Protein AF-A0A972GKA2-F1 (afdb_monomer)

Secondary structure (DSSP, 8-state):
-EESTTTHHHHHHHHHHHHHHHHHHHHHTSS-SS-------S--GGGTTT-EE-TTS-----HHHHHHHHHHHHHHHHHHHHHHHGGGGGGSHHHHHHHHHHHTTTTTT-HHHHHHHHHHHT-TT--HHHHHHHHHHHIIIIIIHHHHHHHH--

Mean predicted aligned error: 4.51 Å

Sequence (154 aa):
MIIGEKNYFLGNLAMASILLLYYHIIRGGGISNNETVYIDTQFNPYDFLGVFVDETYQTDIDQQLIREEAIICLVCDLNDMISEYEDAYLEQLTAQRVFSAYTNGLLSALPEANELIELVSRGPSFDNGEYNSILGIIYSKYVVATFHKLASDT

Foldseek 3Di:
DEDADVHVVLLVLLVVLLLVVLVVCVVCVFLQNPDLPPSPGPDQLVVLLPYHYDPVHDDPRDSLLSNLSSLVVLVSQLSCLCVVVQQCSCVDPSLVVNVVCLVVVSNVSPVLSNVLNVQPVVGSPGDPVVNVVSRVVSSVPNRVVVVVVVVVVD

Structure (mmCIF, N/CA/C/O backbone):
data_AF-A0A972GKA2-F1
#
_entry.id   AF-A0A972GKA2-F1
#
loop_
_atom_site.group_PDB
_atom_site.id
_atom_site.type_symbol
_atom_site.label_atom_id
_atom_site.label_alt_id
_atom_site.label_comp_id
_atom_site.label_asym_id
_atom_site.label_entity_id
_atom_site.label_seq_id
_atom_site.pdbx_PDB_ins_code
_atom_site.Cartn_x
_atom_site.Cartn_y
_atom_site.Cartn_z
_atom_site.occupancy
_atom_site.B_iso_or_equiv
_atom_site.auth_seq_id
_atom_site.auth_comp_id
_atom_site.auth_asym_id
_atom_site.auth_atom_id
_atom_site.pdbx_PDB_model_num
ATOM 1 N N . MET A 1 1 ? -1.972 10.449 12.304 1.00 90.38 1 MET A N 1
ATOM 2 C CA . MET A 1 1 ? -3.328 10.774 12.817 1.00 90.38 1 MET A CA 1
ATOM 3 C C . MET A 1 1 ? -3.596 9.961 14.080 1.00 90.38 1 MET A C 1
ATOM 5 O O . MET A 1 1 ? -3.047 8.874 14.167 1.00 90.38 1 MET A O 1
ATOM 9 N N . ILE A 1 2 ? -4.406 10.449 15.029 1.00 94.12 2 ILE A N 1
ATOM 10 C CA . ILE A 1 2 ? -4.913 9.639 16.157 1.00 94.12 2 ILE A CA 1
ATOM 11 C C . ILE A 1 2 ? -6.431 9.479 15.987 1.00 94.12 2 ILE A C 1
ATOM 13 O O . ILE A 1 2 ? -7.127 10.482 15.821 1.00 94.12 2 ILE A O 1
ATOM 17 N N . ILE A 1 3 ? -6.923 8.243 15.979 1.00 92.75 3 ILE A N 1
ATOM 18 C CA . ILE A 1 3 ? -8.338 7.872 15.902 1.00 92.75 3 ILE A CA 1
ATOM 19 C C . ILE A 1 3 ? -8.852 7.601 17.317 1.00 92.75 3 ILE A C 1
ATOM 21 O O . ILE A 1 3 ? -8.284 6.785 18.032 1.00 92.75 3 ILE A O 1
ATOM 25 N N . GLY A 1 4 ? -9.946 8.251 17.700 1.00 92.62 4 GLY A N 1
ATOM 26 C CA . GLY A 1 4 ? -10.650 8.042 18.965 1.00 92.62 4 GLY A CA 1
ATOM 27 C C . GLY A 1 4 ? -12.124 8.436 18.851 1.00 92.62 4 GLY A C 1
ATOM 28 O O . GLY A 1 4 ? -12.665 8.555 17.751 1.00 92.62 4 GLY A O 1
ATOM 29 N N . GLU A 1 5 ? -12.778 8.701 19.982 1.00 92.56 5 GLU A N 1
ATOM 30 C CA . GLU A 1 5 ? -14.234 8.929 20.072 1.00 92.56 5 GLU A CA 1
ATOM 31 C C . GLU A 1 5 ? -14.781 9.971 19.076 1.00 92.56 5 GLU A C 1
ATOM 33 O O . GLU A 1 5 ? -15.890 9.843 18.564 1.00 92.56 5 GLU A O 1
ATOM 38 N N . LYS A 1 6 ? -14.006 11.013 18.763 1.00 93.44 6 LYS A N 1
ATOM 39 C CA . LYS A 1 6 ? -14.463 12.118 17.904 1.00 93.44 6 LYS A CA 1
ATOM 40 C C . LYS A 1 6 ? -14.335 11.838 16.407 1.00 93.44 6 LYS A C 1
ATOM 42 O O . LYS A 1 6 ? -14.934 12.557 15.611 1.00 93.44 6 LYS A O 1
ATOM 47 N N . ASN A 1 7 ? -13.534 10.849 16.015 1.00 92.12 7 ASN A N 1
ATOM 48 C CA . ASN A 1 7 ? -13.177 10.592 14.618 1.00 92.12 7 ASN A CA 1
ATOM 49 C C . ASN A 1 7 ? -13.066 9.099 14.260 1.00 92.12 7 ASN A C 1
ATOM 51 O O . ASN A 1 7 ? -12.516 8.768 13.213 1.00 92.12 7 ASN A O 1
ATOM 55 N N . TYR A 1 8 ? -13.632 8.201 15.073 1.00 92.12 8 TYR A N 1
ATOM 56 C CA . TYR A 1 8 ? -13.694 6.754 14.810 1.00 92.12 8 TYR A CA 1
ATOM 57 C C . TYR A 1 8 ? -14.321 6.410 13.450 1.00 92.12 8 TYR A C 1
ATOM 59 O O . TYR A 1 8 ? -13.947 5.423 12.820 1.00 92.12 8 TYR A O 1
ATOM 67 N N . PHE A 1 9 ? -15.225 7.260 12.949 1.00 91.56 9 PHE A N 1
ATOM 68 C CA . PHE A 1 9 ? -15.820 7.107 11.622 1.00 91.56 9 PHE A CA 1
ATOM 69 C C . PHE A 1 9 ? -14.770 7.083 10.497 1.00 91.56 9 PHE A C 1
ATOM 71 O O . PHE A 1 9 ? -14.996 6.417 9.492 1.00 91.56 9 PHE A O 1
ATOM 78 N N . LEU A 1 10 ? -13.618 7.748 10.670 1.00 91.69 10 LEU A N 1
ATOM 79 C CA . LEU A 1 10 ? -12.508 7.696 9.712 1.00 91.69 10 LEU A CA 1
ATOM 80 C C . LEU A 1 10 ? -11.850 6.313 9.682 1.00 91.69 10 LEU A C 1
ATOM 82 O O . LEU A 1 10 ? -11.501 5.837 8.609 1.00 91.69 10 LEU A O 1
ATOM 86 N N . GLY A 1 11 ? -11.710 5.657 10.838 1.00 91.88 11 GLY A N 1
ATOM 87 C CA . GLY A 1 11 ? -11.181 4.291 10.911 1.00 91.88 11 GLY A CA 1
ATOM 88 C C . GLY A 1 11 ? -12.136 3.274 10.297 1.00 91.88 11 GLY A C 1
ATOM 89 O O . GLY A 1 11 ? -11.712 2.433 9.515 1.00 91.88 11 GLY A O 1
ATOM 90 N N . ASN A 1 12 ? -13.439 3.413 10.556 1.00 91.88 12 ASN A N 1
ATOM 91 C CA . ASN A 1 12 ? -14.454 2.583 9.901 1.00 91.88 12 ASN A CA 1
ATOM 92 C C . ASN A 1 12 ? -14.459 2.776 8.381 1.00 91.88 12 ASN A C 1
ATOM 94 O O . ASN A 1 12 ? -14.545 1.801 7.639 1.00 91.88 12 ASN A O 1
ATOM 98 N N . LEU A 1 13 ? -14.355 4.024 7.913 1.00 90.56 13 LEU A N 1
ATOM 99 C CA . LEU A 1 13 ? -14.280 4.326 6.486 1.00 90.56 13 LEU A CA 1
ATOM 100 C C . LEU A 1 13 ? -13.019 3.733 5.850 1.00 90.56 13 LEU A C 1
ATOM 102 O O . LEU A 1 13 ? -13.109 3.193 4.749 1.00 90.56 13 LEU A O 1
ATO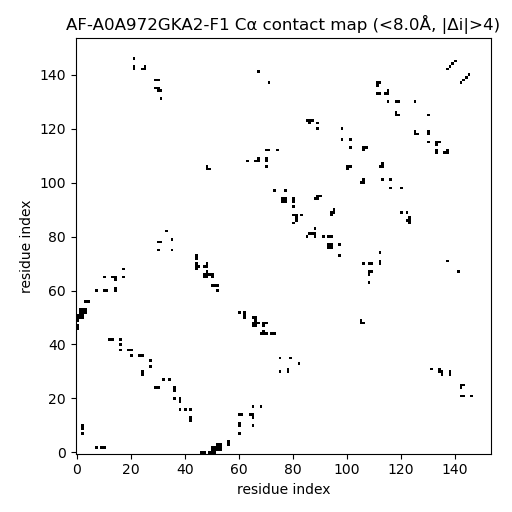M 106 N N . ALA A 1 14 ? -11.876 3.810 6.539 1.00 90.69 14 ALA A N 1
ATOM 107 C CA . ALA A 1 14 ? -10.635 3.185 6.100 1.00 90.69 14 ALA A CA 1
ATOM 108 C C . ALA A 1 14 ? -10.823 1.674 5.939 1.00 90.69 14 ALA A C 1
ATOM 110 O O . ALA A 1 14 ? -10.752 1.183 4.817 1.00 90.69 14 ALA A O 1
ATOM 111 N N . MET A 1 15 ? -11.190 0.964 7.012 1.00 91.56 15 MET A N 1
ATOM 112 C CA . MET A 1 15 ? -11.396 -0.490 6.965 1.00 91.56 15 MET A CA 1
ATOM 113 C C . MET A 1 15 ? -12.410 -0.896 5.885 1.00 91.56 15 MET A C 1
ATOM 115 O O . MET A 1 15 ? -12.178 -1.841 5.141 1.00 91.56 15 MET A O 1
ATOM 119 N N . ALA A 1 16 ? -13.519 -0.164 5.733 1.00 90.25 16 ALA A N 1
ATOM 120 C CA . ALA A 1 16 ? -14.505 -0.447 4.688 1.00 90.25 16 ALA A CA 1
ATOM 121 C C . ALA A 1 16 ? -13.938 -0.262 3.269 1.00 90.25 16 ALA A C 1
ATOM 123 O O . ALA A 1 16 ? -14.177 -1.097 2.395 1.00 90.25 16 ALA A O 1
ATOM 124 N N . SER A 1 17 ? -13.181 0.817 3.048 1.00 87.38 17 SER A N 1
ATOM 125 C CA . SER A 1 17 ? -12.518 1.093 1.768 1.00 87.38 17 SER A CA 1
ATOM 126 C C . SER A 1 17 ? -11.542 -0.019 1.416 1.00 87.38 17 SER A C 1
ATOM 128 O O . SER A 1 17 ? -11.464 -0.429 0.257 1.00 87.38 17 SER A O 1
ATOM 130 N N . ILE A 1 18 ? -10.840 -0.556 2.414 1.00 85.44 18 ILE A N 1
ATOM 131 C CA . ILE A 1 18 ? -9.804 -1.533 2.127 1.00 85.44 18 ILE A CA 1
ATOM 132 C C . ILE A 1 18 ? -10.358 -2.951 1.987 1.00 85.44 18 ILE A C 1
ATOM 134 O O . ILE A 1 18 ? -9.933 -3.682 1.096 1.00 85.44 18 ILE A O 1
ATOM 138 N N . LEU A 1 19 ? -11.397 -3.325 2.732 1.00 87.88 19 LEU A N 1
ATOM 139 C CA . LEU A 1 19 ? -12.108 -4.577 2.459 1.00 87.88 19 LEU A CA 1
ATOM 140 C C . LEU A 1 19 ? -12.652 -4.620 1.023 1.00 87.88 19 LEU A C 1
ATOM 142 O O . LEU A 1 19 ? -12.630 -5.676 0.384 1.00 87.88 19 LEU A O 1
ATOM 146 N N . LEU A 1 20 ? -13.088 -3.471 0.492 1.00 87.69 20 LEU A N 1
ATOM 147 C CA . LEU A 1 20 ? -13.471 -3.347 -0.912 1.00 87.69 20 LEU A CA 1
ATOM 148 C C . LEU A 1 20 ? -12.261 -3.531 -1.847 1.00 87.69 20 LEU A C 1
ATOM 150 O O . LEU A 1 20 ? -12.360 -4.288 -2.813 1.00 87.69 20 LEU A O 1
ATOM 154 N N . LEU A 1 21 ? -11.106 -2.931 -1.535 1.00 86.25 21 LEU A N 1
ATOM 155 C CA . LEU A 1 21 ? -9.851 -3.162 -2.267 1.00 86.25 21 LEU A CA 1
ATOM 156 C C . LEU A 1 21 ? -9.443 -4.630 -2.280 1.00 86.25 21 LEU A C 1
ATOM 158 O O . LEU A 1 21 ? -9.185 -5.189 -3.344 1.00 86.25 21 LEU A O 1
ATOM 162 N N . TYR A 1 22 ? -9.443 -5.287 -1.129 1.00 88.44 22 TYR A N 1
ATOM 163 C CA . TYR A 1 22 ? -9.064 -6.690 -1.015 1.00 88.44 22 TYR A CA 1
ATOM 164 C C . TYR A 1 22 ? -10.005 -7.597 -1.790 1.00 88.44 22 TYR A C 1
ATOM 166 O O . TYR A 1 22 ? -9.535 -8.486 -2.502 1.00 88.44 22 TYR A O 1
ATOM 174 N N . TYR A 1 23 ? -11.316 -7.349 -1.721 1.00 88.25 23 TYR A N 1
ATOM 175 C CA . TYR A 1 23 ? -12.285 -8.055 -2.555 1.00 88.25 23 TYR A CA 1
ATOM 176 C C . TYR A 1 23 ? -11.887 -7.985 -4.032 1.00 88.25 23 TYR A C 1
ATOM 178 O O . TYR A 1 23 ? -11.848 -9.004 -4.723 1.00 88.25 23 TYR A O 1
ATOM 186 N N . HIS A 1 24 ? -11.539 -6.794 -4.502 1.00 85.94 24 HIS A N 1
ATOM 187 C CA . HIS A 1 24 ? -11.173 -6.547 -5.883 1.00 85.94 24 HIS A CA 1
ATOM 188 C C . HIS A 1 24 ? -9.833 -7.173 -6.287 1.00 85.94 24 HIS A C 1
ATOM 190 O O . HIS A 1 24 ? -9.787 -7.856 -7.309 1.00 85.94 24 HIS A O 1
ATOM 196 N N . ILE A 1 25 ? -8.789 -7.055 -5.462 1.00 87.44 25 ILE A N 1
ATOM 197 C CA . ILE A 1 25 ? -7.491 -7.714 -5.687 1.00 87.44 25 ILE A CA 1
ATOM 198 C C . ILE A 1 25 ? -7.665 -9.242 -5.730 1.00 87.44 25 ILE A C 1
ATOM 200 O O . ILE A 1 25 ? -7.131 -9.916 -6.613 1.00 87.44 25 ILE A O 1
ATOM 204 N N . ILE A 1 26 ? -8.447 -9.817 -4.808 1.00 89.25 26 ILE A N 1
ATOM 205 C CA . ILE A 1 26 ? -8.715 -11.263 -4.771 1.00 89.25 26 ILE A CA 1
ATOM 206 C C . ILE A 1 26 ? -9.489 -11.702 -6.013 1.00 89.25 26 ILE A C 1
ATOM 208 O O . ILE A 1 26 ? -9.130 -12.699 -6.637 1.00 89.25 26 ILE A O 1
ATOM 212 N N . ARG A 1 27 ? -10.540 -10.966 -6.392 1.00 86.75 27 ARG A N 1
ATOM 213 C CA . ARG A 1 27 ? -11.338 -11.260 -7.592 1.00 86.75 27 ARG A CA 1
ATOM 214 C C . ARG A 1 27 ? -10.530 -11.115 -8.878 1.00 86.75 27 ARG A C 1
ATOM 216 O O . ARG A 1 27 ? -10.761 -11.894 -9.798 1.00 86.75 27 ARG A O 1
ATOM 223 N N . GLY A 1 28 ? -9.601 -10.163 -8.916 1.00 80.50 28 GLY A N 1
ATOM 224 C CA . GLY A 1 28 ? -8.647 -9.965 -10.003 1.00 80.50 28 GLY A CA 1
ATOM 225 C C . GLY A 1 28 ? -7.546 -11.025 -10.049 1.00 80.50 28 GLY A C 1
ATOM 226 O O . GLY A 1 28 ? -6.902 -11.171 -11.079 1.00 80.50 28 GLY A O 1
ATOM 227 N N . GLY A 1 29 ? -7.350 -11.809 -8.984 1.00 80.56 29 GLY A N 1
ATOM 228 C CA . GLY A 1 29 ? -6.339 -12.867 -8.919 1.00 80.56 29 GLY A CA 1
ATOM 229 C C . GLY A 1 29 ? -4.921 -12.374 -8.612 1.00 80.56 29 GLY A C 1
ATOM 230 O O . GLY A 1 29 ? -3.966 -13.093 -8.896 1.00 80.56 29 GLY A O 1
ATOM 231 N N . GLY A 1 30 ? -4.776 -11.170 -8.050 1.00 83.38 30 GLY A N 1
ATOM 232 C CA . GLY A 1 30 ? -3.490 -10.575 -7.685 1.00 83.38 30 GLY A CA 1
ATOM 233 C C . GLY A 1 30 ? -3.462 -9.058 -7.877 1.00 83.38 30 GLY A C 1
ATOM 234 O O . GLY A 1 30 ? -4.426 -8.465 -8.351 1.00 83.38 30 GLY A O 1
ATOM 235 N N . ILE A 1 31 ? -2.338 -8.438 -7.510 1.00 80.38 31 ILE A N 1
ATOM 236 C CA . ILE A 1 31 ? -2.097 -6.989 -7.671 1.00 80.38 31 ILE A CA 1
ATOM 237 C C . ILE A 1 31 ? -1.769 -6.633 -9.144 1.00 80.38 31 ILE A C 1
ATOM 239 O O . ILE A 1 31 ? -1.886 -5.483 -9.542 1.00 80.38 31 ILE A O 1
ATOM 243 N N . SER A 1 32 ? -1.410 -7.617 -9.980 1.00 62.38 32 SER A N 1
ATOM 244 C CA . SER A 1 32 ? -0.724 -7.429 -11.271 1.00 62.38 32 SER A CA 1
ATOM 245 C C . SER A 1 32 ? -1.555 -7.675 -12.547 1.00 62.38 32 SER A C 1
ATOM 247 O O . SER A 1 32 ? -0.989 -7.699 -13.636 1.00 62.38 32 SER A O 1
ATOM 249 N N . ASN A 1 33 ? -2.876 -7.877 -12.476 1.00 55.22 33 ASN A N 1
ATOM 250 C CA . ASN A 1 33 ? -3.656 -8.373 -13.629 1.00 55.22 33 ASN A CA 1
ATOM 251 C C . ASN A 1 33 ? -4.297 -7.288 -14.526 1.00 55.22 33 ASN A C 1
ATOM 253 O O . ASN A 1 33 ? -5.413 -7.473 -15.004 1.00 55.22 33 ASN A O 1
ATOM 257 N N . ASN A 1 34 ? -3.573 -6.203 -14.824 1.00 46.53 34 ASN A N 1
ATOM 258 C CA . ASN A 1 34 ? -3.882 -5.214 -15.882 1.00 46.53 34 ASN A CA 1
ATOM 259 C C . ASN A 1 34 ? -5.230 -4.468 -15.817 1.00 46.53 34 ASN A C 1
ATOM 261 O O . ASN A 1 34 ? -5.555 -3.723 -16.740 1.00 46.53 34 ASN A O 1
ATOM 265 N N . GLU A 1 35 ? -6.007 -4.621 -14.752 1.00 46.75 35 GLU A N 1
ATOM 266 C CA . GLU A 1 35 ? -7.180 -3.792 -14.498 1.00 46.75 35 GLU A CA 1
ATOM 267 C C . GLU A 1 35 ? -7.036 -3.200 -13.104 1.00 46.75 35 GLU A C 1
ATOM 269 O O . GLU A 1 35 ? -7.295 -3.860 -12.095 1.00 46.75 35 GLU A O 1
ATOM 274 N N . THR A 1 36 ? -6.592 -1.945 -13.053 1.00 49.47 36 THR A N 1
ATOM 275 C CA . THR A 1 36 ? -6.670 -1.134 -11.847 1.00 49.47 36 THR A CA 1
ATOM 276 C C . THR A 1 36 ? -8.121 -1.127 -11.412 1.00 49.47 36 THR A C 1
ATOM 278 O O . THR A 1 36 ? -8.994 -0.566 -12.084 1.00 49.47 36 THR A O 1
ATOM 281 N N . VAL A 1 37 ? -8.414 -1.762 -10.283 1.00 52.50 37 VAL A N 1
ATOM 282 C CA . VAL A 1 37 ? -9.699 -1.523 -9.653 1.00 52.50 37 VAL A CA 1
ATOM 283 C C . VAL A 1 37 ? -9.626 -0.120 -9.082 1.00 52.50 37 VAL A C 1
ATOM 285 O O . VAL A 1 37 ? -9.118 0.105 -7.989 1.00 52.50 37 VAL A O 1
ATOM 288 N N . TYR A 1 38 ? -10.132 0.822 -9.871 1.00 51.41 38 TYR A N 1
ATOM 289 C CA . TYR A 1 38 ? -10.283 2.207 -9.477 1.00 51.41 38 TYR A CA 1
ATOM 290 C C . TYR A 1 38 ? -11.372 2.280 -8.414 1.00 51.41 38 TYR A C 1
ATOM 292 O O . TYR A 1 38 ? -12.564 2.385 -8.715 1.00 51.41 38 TYR A O 1
ATOM 300 N N . ILE A 1 39 ? -10.975 2.167 -7.153 1.00 55.38 39 ILE A N 1
ATOM 301 C CA . ILE A 1 39 ? -11.889 2.427 -6.056 1.00 55.38 39 ILE A CA 1
ATOM 302 C C . ILE A 1 39 ? -11.753 3.911 -5.759 1.00 55.38 39 ILE A C 1
ATOM 304 O O . ILE A 1 39 ? -10.851 4.331 -5.037 1.00 55.38 39 ILE A O 1
ATOM 308 N N . ASP A 1 40 ? -12.641 4.700 -6.368 1.00 52.66 40 ASP A N 1
ATOM 309 C CA . ASP A 1 40 ? -12.874 6.099 -6.003 1.00 52.66 40 ASP A CA 1
ATOM 310 C C . ASP A 1 40 ? -13.403 6.126 -4.565 1.00 52.66 40 ASP A C 1
ATOM 312 O O . ASP A 1 40 ? -14.605 6.128 -4.284 1.00 52.66 40 ASP A O 1
ATOM 316 N N . THR A 1 41 ? -12.471 5.993 -3.632 1.00 57.66 41 THR A N 1
ATOM 317 C CA . THR A 1 41 ? -12.727 6.054 -2.207 1.00 57.66 41 THR A CA 1
ATOM 318 C C . THR A 1 41 ? -12.357 7.444 -1.740 1.00 57.66 41 THR A C 1
ATOM 320 O O . THR A 1 41 ? -11.346 8.018 -2.135 1.00 57.66 41 THR A O 1
ATOM 323 N N . GLN A 1 42 ? -13.130 7.979 -0.800 1.00 68.00 42 GLN A N 1
ATOM 324 C CA . GLN A 1 42 ? -12.746 9.181 -0.052 1.00 68.00 42 GLN A CA 1
ATOM 325 C C . GLN A 1 42 ? -11.551 8.921 0.897 1.00 68.00 42 GLN A C 1
ATOM 327 O O . GLN A 1 42 ? -11.334 9.669 1.849 1.00 68.00 42 GLN A O 1
ATOM 332 N N . PHE A 1 43 ? -10.805 7.836 0.679 1.00 79.94 43 PHE A N 1
ATOM 333 C CA . PHE A 1 43 ? -9.703 7.370 1.495 1.00 79.94 43 PHE A CA 1
ATOM 334 C C . PHE A 1 43 ? -8.382 7.773 0.840 1.00 79.94 43 PHE A C 1
ATOM 336 O O . PHE A 1 43 ? -8.041 7.336 -0.253 1.00 79.94 43 PHE A O 1
ATOM 343 N N . ASN A 1 44 ? -7.626 8.620 1.532 1.00 88.31 44 ASN A N 1
ATOM 344 C CA . ASN A 1 44 ? -6.285 9.009 1.126 1.00 88.31 44 ASN A CA 1
ATOM 345 C C . ASN A 1 44 ? -5.261 8.178 1.921 1.00 88.31 44 ASN A C 1
ATOM 347 O O . ASN A 1 44 ? -5.065 8.471 3.103 1.00 88.31 44 ASN A O 1
ATOM 351 N N . PRO A 1 45 ? -4.580 7.180 1.323 1.00 90.31 45 PRO A N 1
ATOM 352 C CA . PRO A 1 45 ? -3.715 6.250 2.060 1.00 90.31 45 PRO A CA 1
ATOM 353 C C . PRO A 1 45 ? -2.599 6.954 2.842 1.00 90.31 45 PRO A C 1
ATOM 355 O O . PRO A 1 45 ? -2.229 6.530 3.938 1.00 90.31 45 PRO A O 1
ATOM 358 N N . TYR A 1 46 ? -2.109 8.089 2.340 1.00 93.00 46 TYR A N 1
ATOM 359 C CA . TYR A 1 46 ? -1.058 8.866 2.997 1.00 93.00 46 TYR A CA 1
ATOM 360 C C . TYR A 1 46 ? -1.445 9.355 4.402 1.00 93.00 46 TYR A C 1
ATOM 362 O O . TYR A 1 46 ? -0.576 9.443 5.271 1.00 93.00 46 TYR A O 1
ATOM 370 N N . ASP A 1 47 ? -2.730 9.616 4.659 1.00 93.06 47 ASP A N 1
ATOM 371 C CA . ASP A 1 47 ? -3.206 10.074 5.973 1.00 93.06 47 ASP A CA 1
ATOM 372 C C . ASP A 1 47 ? -3.169 8.956 7.035 1.00 93.06 47 ASP A C 1
ATOM 374 O O . ASP A 1 47 ? -3.212 9.224 8.245 1.00 93.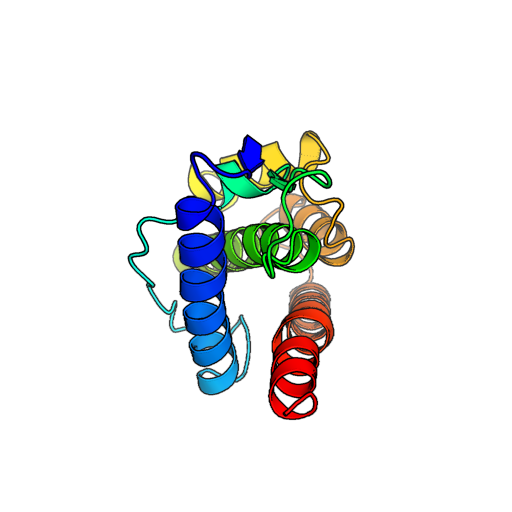06 47 ASP A O 1
ATOM 378 N N . PHE A 1 48 ? -3.040 7.701 6.587 1.00 94.38 48 PHE A N 1
ATOM 379 C CA . PHE A 1 48 ? -3.170 6.500 7.406 1.00 94.38 48 PHE A CA 1
ATOM 380 C C . PHE A 1 48 ? -1.866 5.717 7.616 1.00 94.38 48 PHE A C 1
ATOM 382 O O . PHE A 1 48 ? -1.805 4.921 8.551 1.00 94.38 48 PHE A O 1
ATOM 389 N N . LEU A 1 49 ? -0.790 6.008 6.871 1.00 94.19 49 LEU A N 1
ATOM 390 C CA . LEU A 1 49 ? 0.523 5.344 7.021 1.00 94.19 49 LEU A CA 1
ATOM 391 C C . LEU A 1 49 ? 1.048 5.338 8.472 1.00 94.19 49 LEU A C 1
ATOM 393 O O . LEU A 1 49 ? 1.670 4.382 8.925 1.00 94.19 49 LEU A O 1
ATOM 397 N N . GLY A 1 50 ? 0.773 6.412 9.218 1.00 93.50 50 GLY A N 1
ATOM 398 C CA . GLY A 1 50 ? 1.159 6.583 10.622 1.00 93.50 50 GLY A CA 1
ATOM 399 C C . GLY A 1 50 ? -0.032 6.750 11.564 1.00 93.50 50 GLY A C 1
ATOM 400 O O . GLY A 1 50 ? 0.045 7.531 12.517 1.00 93.50 50 GLY A O 1
ATOM 401 N N . VAL A 1 51 ? -1.177 6.130 11.268 1.00 94.12 51 VAL A N 1
ATOM 402 C CA . VAL A 1 51 ? -2.371 6.251 12.118 1.00 94.12 51 VAL A CA 1
ATOM 403 C C . VAL A 1 51 ? -2.189 5.522 13.442 1.00 94.12 51 VAL A C 1
ATOM 405 O O . VAL A 1 51 ? -1.657 4.420 13.470 1.00 94.12 51 VAL A O 1
ATOM 408 N N . PHE A 1 52 ? -2.639 6.110 14.542 1.00 95.06 52 PHE A N 1
ATOM 409 C CA . PHE A 1 52 ? -2.727 5.456 15.843 1.00 95.06 52 PHE A CA 1
ATOM 410 C C . PHE A 1 52 ? -4.184 5.405 16.299 1.00 95.06 52 PHE A C 1
ATOM 412 O O . PHE A 1 52 ? -4.921 6.353 16.041 1.00 95.06 52 PHE A O 1
ATOM 419 N N . VAL A 1 53 ? -4.597 4.335 16.969 1.00 93.75 53 VAL A N 1
ATOM 420 C CA . VAL A 1 53 ? -5.903 4.233 17.632 1.00 93.75 53 VAL A CA 1
ATOM 421 C C . VAL A 1 53 ? -5.694 4.497 19.120 1.00 93.75 53 VAL A C 1
ATOM 423 O O . VAL A 1 53 ? -4.769 3.964 19.726 1.00 93.75 53 VAL A O 1
ATOM 426 N N . ASP A 1 54 ? -6.510 5.376 19.692 1.00 92.44 54 ASP A N 1
ATOM 427 C CA . ASP A 1 54 ? -6.478 5.711 21.112 1.00 92.44 54 ASP A CA 1
ATOM 428 C C . ASP A 1 54 ? -6.877 4.490 21.952 1.00 92.44 54 ASP A C 1
ATOM 430 O O . ASP A 1 54 ? -8.032 4.072 21.943 1.00 92.44 54 ASP A O 1
ATOM 434 N N . GLU A 1 55 ? -5.922 3.942 22.705 1.00 86.88 55 GLU A N 1
ATOM 435 C CA . GLU A 1 55 ? -6.113 2.759 23.554 1.00 86.88 55 GLU A CA 1
ATOM 436 C C . GLU A 1 55 ?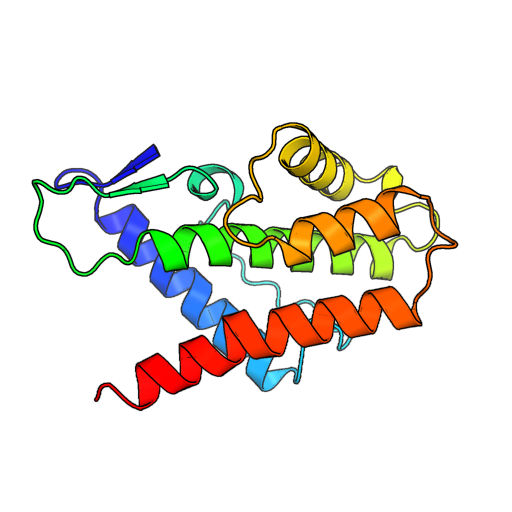 -7.149 2.972 24.670 1.00 86.88 55 GLU A C 1
ATOM 438 O O . GLU A 1 55 ? -7.694 2.008 25.210 1.00 86.88 55 GLU A O 1
ATOM 443 N N . THR A 1 56 ? -7.442 4.227 25.032 1.00 88.50 56 THR A N 1
ATOM 444 C CA . THR A 1 56 ? -8.462 4.547 26.042 1.00 88.50 56 THR A CA 1
ATOM 445 C C . THR A 1 56 ? -9.888 4.449 25.499 1.00 88.50 56 THR A C 1
ATOM 447 O O . THR A 1 56 ? -10.843 4.388 26.277 1.00 88.50 56 THR A O 1
ATOM 450 N N . TYR A 1 57 ? -10.040 4.390 24.175 1.00 84.75 57 TYR A N 1
ATOM 451 C CA . TYR A 1 57 ? -11.314 4.255 23.492 1.00 84.75 57 TYR A CA 1
ATOM 452 C C . TYR A 1 57 ? -11.481 2.821 22.980 1.00 84.75 57 TYR A C 1
ATOM 454 O O . TYR A 1 57 ? -10.854 2.417 22.006 1.00 84.75 57 TYR A O 1
ATOM 462 N N . GLN A 1 58 ? -12.344 2.038 23.635 1.00 81.56 58 GLN A N 1
ATOM 463 C CA . GLN A 1 58 ? -12.640 0.673 23.196 1.00 81.56 58 GLN A CA 1
ATOM 464 C C . GLN A 1 58 ? -13.364 0.697 21.847 1.00 81.56 58 GLN A C 1
ATOM 466 O O . GLN A 1 58 ? -14.505 1.150 21.743 1.00 81.56 58 GLN A O 1
ATOM 471 N N . THR A 1 59 ? -12.686 0.207 20.818 1.00 86.50 59 THR A N 1
ATOM 472 C CA . THR A 1 59 ? -13.184 0.134 19.449 1.00 86.50 59 THR A CA 1
ATOM 473 C C . THR A 1 59 ? -12.600 -1.091 18.755 1.00 86.50 59 THR A C 1
ATOM 475 O O . THR A 1 59 ? -11.503 -1.525 19.097 1.00 86.50 59 THR A O 1
ATOM 478 N N . ASP A 1 60 ? -13.313 -1.612 17.759 1.00 89.06 60 ASP A N 1
ATOM 479 C CA . ASP A 1 60 ? -12.865 -2.742 16.935 1.00 89.06 60 ASP A CA 1
ATOM 480 C C . ASP A 1 60 ? -12.018 -2.280 15.730 1.00 89.06 60 ASP A C 1
ATOM 482 O O . ASP A 1 60 ? -11.814 -3.026 14.776 1.00 89.06 60 ASP A O 1
ATOM 486 N N . ILE A 1 61 ? -11.554 -1.023 15.737 1.00 93.00 61 ILE A N 1
ATOM 487 C CA . ILE A 1 61 ? -10.715 -0.468 14.673 1.00 93.00 61 ILE A CA 1
ATOM 488 C C . ILE A 1 61 ? -9.330 -1.112 14.732 1.00 93.00 61 ILE A C 1
ATOM 490 O O . ILE A 1 61 ? -8.552 -0.871 15.658 1.00 93.00 61 ILE A O 1
ATOM 494 N N . ASP A 1 62 ? -9.001 -1.878 13.696 1.00 93.38 62 ASP A N 1
ATOM 495 C CA . ASP A 1 62 ? -7.702 -2.525 13.566 1.00 93.38 62 ASP A CA 1
ATOM 496 C C . ASP A 1 62 ? -6.661 -1.540 13.009 1.00 93.38 62 ASP A C 1
ATOM 498 O O . ASP A 1 62 ? -6.583 -1.253 11.813 1.00 93.38 62 ASP A O 1
ATOM 502 N N . GLN A 1 63 ? -5.845 -0.990 13.911 1.00 94.62 63 GLN A N 1
ATOM 503 C CA . GLN A 1 63 ? -4.771 -0.057 13.566 1.00 94.62 63 GLN A CA 1
ATOM 504 C C . GLN A 1 63 ? -3.732 -0.676 12.626 1.00 94.62 63 GLN A C 1
ATOM 506 O O . GLN A 1 63 ? -3.211 0.021 11.752 1.00 94.62 63 GLN A O 1
ATOM 511 N N . GLN A 1 64 ? -3.355 -1.935 12.864 1.00 94.38 64 GLN A N 1
ATOM 512 C CA . GLN A 1 64 ? -2.300 -2.585 12.092 1.00 94.38 64 GLN A CA 1
ATOM 513 C C . GLN A 1 64 ? -2.782 -2.809 10.667 1.00 94.38 64 GLN A C 1
ATOM 515 O O . GLN A 1 64 ? -2.082 -2.412 9.735 1.00 94.38 64 GLN A O 1
ATOM 520 N N . LEU A 1 65 ? -4.001 -3.332 10.534 1.00 93.44 65 LEU A N 1
ATOM 521 C CA . LEU A 1 65 ? -4.673 -3.522 9.261 1.00 93.44 65 LEU A CA 1
ATOM 522 C C . LEU A 1 65 ? -4.676 -2.219 8.453 1.00 93.44 65 LEU A C 1
ATOM 524 O O . LEU A 1 65 ? -4.082 -2.175 7.384 1.00 93.44 65 LEU A O 1
ATOM 528 N N . ILE A 1 66 ? -5.185 -1.120 9.021 1.00 94.31 66 ILE A N 1
ATOM 529 C CA . ILE A 1 66 ? -5.259 0.173 8.320 1.00 94.31 66 ILE A CA 1
ATOM 530 C C . ILE A 1 66 ? -3.882 0.660 7.826 1.00 94.31 66 ILE A C 1
ATOM 532 O O . ILE A 1 66 ? -3.781 1.252 6.748 1.00 94.31 66 ILE A O 1
ATOM 536 N N . ARG A 1 67 ? -2.808 0.443 8.598 1.00 95.56 67 ARG A N 1
ATOM 537 C CA . ARG A 1 67 ? -1.450 0.846 8.191 1.00 95.56 67 ARG A CA 1
ATOM 538 C C . ARG A 1 67 ? -0.909 -0.008 7.052 1.00 95.56 67 ARG A C 1
ATOM 540 O O . ARG A 1 67 ? -0.365 0.543 6.099 1.00 95.56 67 ARG A O 1
ATOM 547 N N . GLU A 1 68 ? -1.020 -1.329 7.167 1.00 94.62 68 GLU A N 1
ATOM 548 C CA . GLU A 1 68 ? -0.585 -2.273 6.129 1.00 94.62 68 GL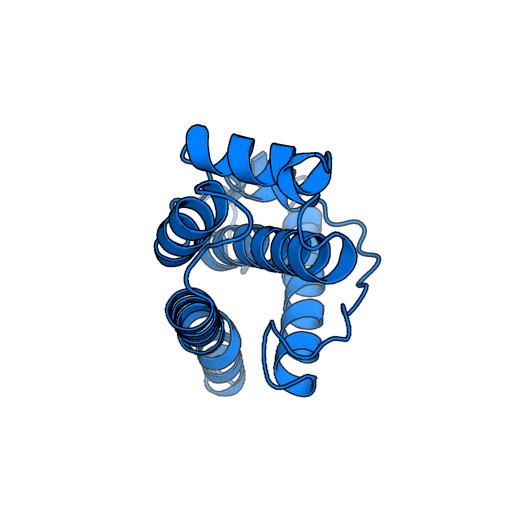U A CA 1
ATOM 549 C C . GLU A 1 68 ? -1.329 -2.004 4.817 1.00 94.62 68 GLU A C 1
ATOM 551 O O . GLU A 1 68 ? -0.742 -1.919 3.741 1.00 94.62 68 GLU A O 1
ATOM 556 N N . GLU A 1 69 ? -2.625 -1.764 4.932 1.00 88.94 69 GLU A N 1
ATOM 557 C CA . GLU A 1 69 ? -3.536 -1.492 3.836 1.00 88.94 69 GLU A CA 1
ATOM 558 C C . GLU A 1 69 ? -3.265 -0.168 3.120 1.00 88.94 69 GLU A C 1
ATOM 560 O O . GLU A 1 69 ? -3.271 -0.111 1.887 1.00 88.94 69 GLU A O 1
ATOM 565 N N . ALA A 1 70 ? -2.965 0.894 3.873 1.00 92.88 70 ALA A N 1
ATOM 566 C CA . ALA A 1 70 ? -2.523 2.154 3.293 1.00 92.88 70 ALA A CA 1
ATOM 567 C C . ALA A 1 70 ? -1.284 1.953 2.405 1.00 92.88 70 ALA A C 1
ATOM 569 O O . ALA A 1 70 ? -1.199 2.542 1.331 1.00 92.88 70 ALA A O 1
ATOM 570 N N . ILE A 1 71 ? -0.355 1.082 2.811 1.00 95.19 71 ILE A N 1
ATOM 571 C CA . ILE A 1 71 ? 0.837 0.760 2.018 1.00 95.19 71 ILE A CA 1
ATOM 572 C C . ILE A 1 71 ? 0.467 -0.054 0.773 1.00 95.19 71 ILE A C 1
ATOM 574 O O . ILE A 1 71 ? 0.992 0.225 -0.302 1.00 95.19 71 ILE A O 1
ATOM 578 N N . ILE A 1 72 ? -0.458 -1.013 0.873 1.00 93.31 72 ILE A N 1
ATOM 579 C CA . ILE A 1 72 ? -0.918 -1.801 -0.284 1.00 93.31 72 ILE A CA 1
ATOM 580 C C . ILE A 1 72 ? -1.573 -0.910 -1.339 1.00 93.31 72 ILE A C 1
ATOM 582 O O . ILE A 1 72 ? -1.313 -1.105 -2.524 1.00 93.31 72 ILE A O 1
ATOM 586 N N . 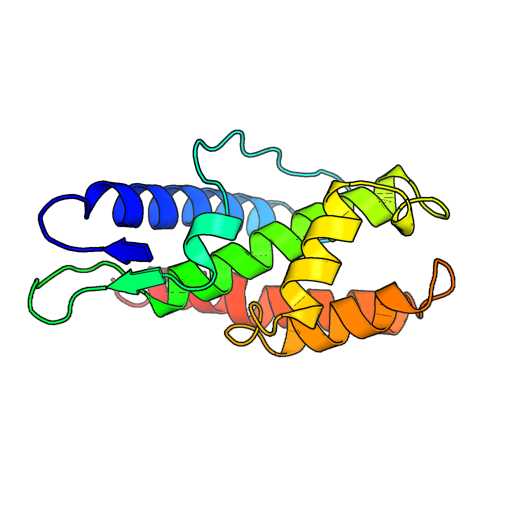CYS A 1 73 ? -2.348 0.100 -0.930 1.00 91.00 73 CYS A N 1
ATOM 587 C CA . CYS A 1 73 ? -2.890 1.096 -1.859 1.00 91.00 73 CYS A CA 1
ATOM 588 C C . CYS A 1 73 ? -1.765 1.791 -2.641 1.00 91.00 73 CYS A C 1
ATOM 590 O O . CYS A 1 73 ? -1.820 1.855 -3.862 1.00 91.00 73 CYS A O 1
ATOM 592 N N . LEU A 1 74 ? -0.701 2.226 -1.954 1.00 92.75 74 LEU A N 1
ATOM 593 C CA . LEU A 1 74 ? 0.453 2.858 -2.604 1.00 92.75 74 LEU A CA 1
ATOM 594 C C . LEU A 1 74 ? 1.216 1.908 -3.537 1.00 92.75 74 LEU A C 1
ATOM 596 O O . LEU A 1 74 ? 1.757 2.348 -4.549 1.00 92.75 74 LEU A O 1
ATOM 600 N N . VAL A 1 75 ? 1.281 0.616 -3.203 1.00 93.75 75 VAL A N 1
ATOM 601 C CA . VAL A 1 75 ? 1.870 -0.408 -4.081 1.00 93.75 75 VAL A CA 1
ATOM 602 C C . VAL A 1 75 ? 1.027 -0.587 -5.343 1.00 93.75 75 VAL A C 1
ATOM 604 O O . VAL A 1 75 ? 1.601 -0.702 -6.423 1.00 93.75 75 VAL A O 1
ATOM 607 N N . CYS A 1 76 ? -0.305 -0.566 -5.228 1.00 90.25 76 CYS A N 1
ATOM 608 C CA . CYS A 1 76 ? -1.205 -0.608 -6.384 1.00 90.25 76 CYS A CA 1
ATOM 609 C C . CYS A 1 76 ? -1.020 0.638 -7.261 1.00 90.25 76 CYS A C 1
ATOM 611 O O . CYS A 1 76 ? -0.714 0.489 -8.439 1.00 90.25 76 CYS A O 1
ATOM 613 N N . ASP A 1 77 ? -1.054 1.836 -6.664 1.00 89.38 77 ASP A N 1
ATOM 614 C CA . ASP A 1 77 ? -0.816 3.100 -7.373 1.00 89.38 77 ASP A CA 1
ATOM 615 C C . ASP A 1 77 ? 0.524 3.079 -8.130 1.00 89.38 77 ASP A C 1
ATOM 617 O O . ASP A 1 77 ? 0.622 3.521 -9.273 1.00 89.38 77 ASP A O 1
ATOM 621 N N . LEU A 1 78 ? 1.588 2.561 -7.505 1.00 92.38 78 LEU A N 1
ATOM 622 C CA . LEU A 1 78 ? 2.899 2.452 -8.143 1.00 92.38 78 LEU A CA 1
ATOM 623 C C . LEU A 1 78 ? 2.912 1.413 -9.272 1.00 92.38 78 LEU A C 1
ATOM 625 O O . LEU A 1 78 ? 3.523 1.666 -10.309 1.00 92.38 78 LEU A O 1
ATOM 629 N N . ASN A 1 79 ? 2.252 0.268 -9.087 1.00 91.56 79 ASN A N 1
ATOM 630 C CA . ASN A 1 79 ? 2.092 -0.750 -10.127 1.00 91.56 79 ASN A CA 1
ATOM 631 C C . ASN A 1 79 ? 1.351 -0.187 -11.349 1.00 91.56 79 ASN A C 1
ATOM 633 O O . ASN A 1 79 ? 1.757 -0.456 -12.482 1.00 91.56 79 ASN A O 1
ATOM 637 N N . ASP A 1 80 ? 0.330 0.642 -11.130 1.00 87.81 80 ASP A N 1
ATOM 638 C CA . ASP A 1 80 ? -0.380 1.334 -12.206 1.00 87.81 80 ASP A CA 1
ATOM 639 C C . ASP A 1 80 ? 0.549 2.304 -12.932 1.00 87.81 80 ASP A C 1
ATOM 641 O O . ASP A 1 80 ? 0.645 2.262 -14.155 1.00 87.81 80 ASP A O 1
ATOM 645 N N . MET A 1 81 ? 1.321 3.117 -12.199 1.00 91.12 81 MET A N 1
ATOM 646 C CA . MET A 1 81 ? 2.277 4.032 -12.831 1.00 91.12 81 MET A CA 1
ATOM 647 C C . MET A 1 81 ? 3.326 3.290 -13.666 1.00 91.12 81 MET A C 1
ATOM 649 O O . MET A 1 81 ? 3.649 3.731 -14.766 1.00 91.12 8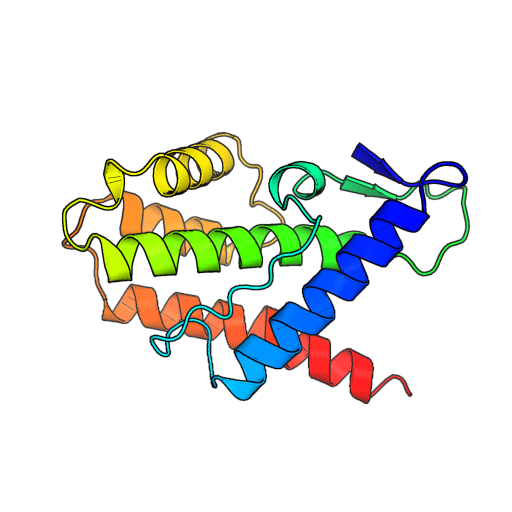1 MET A O 1
ATOM 653 N N . ILE A 1 82 ? 3.853 2.169 -13.168 1.00 91.56 82 ILE A N 1
ATOM 654 C CA . ILE A 1 82 ? 4.805 1.330 -13.910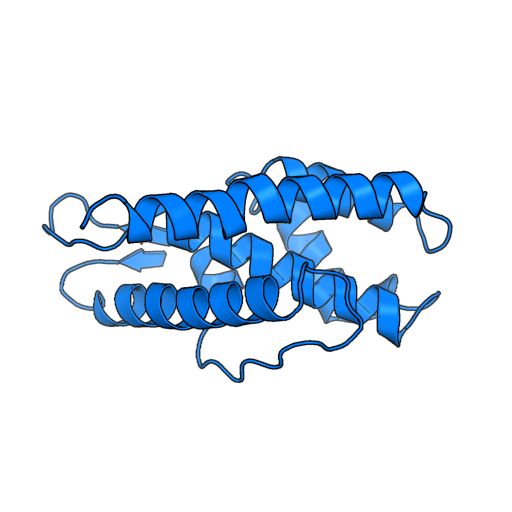 1.00 91.56 82 ILE A CA 1
ATOM 655 C C . ILE A 1 82 ? 4.151 0.772 -15.180 1.00 91.56 82 ILE A C 1
ATOM 657 O O . ILE A 1 82 ? 4.758 0.814 -16.246 1.00 91.56 82 ILE A O 1
ATOM 661 N N . SER A 1 83 ? 2.916 0.282 -15.077 1.00 88.56 83 SER A N 1
ATOM 662 C CA . SER A 1 83 ? 2.206 -0.345 -16.198 1.00 88.56 83 SER A CA 1
ATOM 663 C C . SER A 1 83 ? 1.772 0.665 -17.264 1.00 88.56 83 SER A C 1
ATOM 665 O O . SER A 1 83 ? 1.837 0.368 -18.452 1.00 88.56 83 SER A O 1
ATOM 667 N N . GLU A 1 84 ? 1.329 1.855 -16.857 1.00 89.88 84 GLU A N 1
ATOM 668 C CA . GLU A 1 84 ? 0.812 2.887 -17.762 1.00 89.88 84 GLU A CA 1
ATOM 669 C C . GLU A 1 84 ? 1.916 3.709 -18.432 1.00 89.88 84 GLU A C 1
ATOM 671 O O . GLU A 1 84 ? 1.777 4.100 -19.592 1.00 89.88 84 GLU A O 1
ATOM 676 N N . TYR A 1 85 ? 2.994 4.008 -17.701 1.00 91.06 85 TYR A N 1
ATOM 677 C CA . TYR A 1 85 ? 4.037 4.931 -18.158 1.00 91.06 85 TYR A CA 1
ATOM 678 C C . TYR A 1 85 ? 5.350 4.235 -18.514 1.00 91.06 85 TYR A C 1
ATOM 680 O O . TYR A 1 85 ? 6.242 4.909 -19.028 1.00 91.06 85 TYR A O 1
ATOM 688 N N . GLU A 1 86 ? 5.472 2.928 -18.262 1.00 89.69 86 GLU A N 1
ATOM 689 C CA . GLU A 1 86 ? 6.615 2.075 -18.612 1.00 89.69 86 GLU A CA 1
ATOM 690 C C . GLU A 1 86 ? 7.962 2.691 -18.211 1.00 89.69 86 GLU A C 1
ATOM 692 O O . GLU A 1 86 ? 8.348 2.619 -17.052 1.00 89.69 86 GLU A O 1
ATOM 697 N N . ASP A 1 87 ? 8.674 3.336 -19.137 1.00 92.69 87 ASP A N 1
ATOM 698 C CA . ASP A 1 87 ? 9.978 3.953 -18.882 1.00 92.69 87 ASP A CA 1
ATOM 699 C C . ASP A 1 87 ? 9.892 5.309 -18.152 1.00 92.69 87 ASP A C 1
ATOM 701 O O . ASP A 1 87 ? 10.870 5.763 -17.555 1.00 92.69 87 ASP A O 1
ATOM 705 N N . ALA A 1 88 ? 8.727 5.960 -18.172 1.00 94.25 88 ALA A N 1
ATOM 706 C CA . ALA A 1 88 ? 8.509 7.314 -17.657 1.00 94.25 88 ALA A CA 1
ATOM 707 C C . ALA A 1 88 ? 7.779 7.359 -16.301 1.00 94.25 88 ALA A C 1
ATOM 709 O O . ALA A 1 88 ? 7.437 8.440 -15.813 1.00 94.25 88 ALA A O 1
ATOM 710 N N . TYR A 1 89 ? 7.533 6.213 -15.659 1.00 94.62 89 TYR A N 1
ATOM 711 C CA . TYR A 1 89 ? 6.803 6.166 -14.384 1.00 94.62 89 TYR A CA 1
ATOM 712 C C . TYR A 1 89 ? 7.493 6.947 -13.257 1.00 94.62 89 TYR A C 1
ATOM 714 O O . TYR A 1 89 ? 6.821 7.541 -12.419 1.00 94.62 89 TYR A O 1
ATOM 722 N N . LEU A 1 90 ? 8.830 7.016 -13.255 1.00 94.81 90 LEU A N 1
ATOM 723 C CA . LEU A 1 90 ? 9.610 7.776 -12.267 1.00 94.81 90 LEU A CA 1
ATOM 724 C C . LEU A 1 90 ? 9.349 9.293 -12.330 1.00 94.81 90 LEU A C 1
ATOM 726 O O . LEU A 1 90 ? 9.575 10.015 -11.355 1.00 94.81 90 LEU A O 1
ATOM 730 N N . GLU A 1 91 ? 8.867 9.790 -13.468 1.00 95.12 91 GLU A N 1
ATOM 731 C CA . GLU A 1 91 ? 8.513 11.198 -13.658 1.00 95.12 91 GLU A CA 1
ATOM 732 C C . GLU A 1 91 ? 7.115 11.522 -13.116 1.00 95.12 91 GLU A C 1
ATOM 734 O O . GLU A 1 91 ? 6.785 12.693 -12.917 1.00 95.12 91 GLU A O 1
ATOM 739 N N . GLN A 1 92 ? 6.302 10.499 -12.829 1.00 95.19 92 GLN A N 1
ATOM 740 C CA . GLN A 1 92 ? 4.930 10.686 -12.377 1.00 95.19 92 GLN A CA 1
ATOM 741 C C . GLN A 1 92 ? 4.881 11.123 -10.917 1.00 95.19 92 GLN A C 1
ATOM 743 O O . GLN A 1 92 ? 5.527 10.546 -10.037 1.00 95.19 92 GLN A O 1
ATOM 748 N N . LEU A 1 93 ? 4.040 12.124 -10.640 1.00 94.56 93 LEU A N 1
ATOM 749 C CA . LEU A 1 93 ? 3.861 12.671 -9.295 1.00 94.56 93 LEU A CA 1
ATOM 750 C C . LEU A 1 93 ? 3.460 11.584 -8.289 1.00 94.56 93 LEU A C 1
ATOM 752 O O . LEU A 1 93 ? 3.944 11.584 -7.158 1.00 94.56 93 LEU A O 1
ATOM 756 N N . THR A 1 94 ? 2.601 10.649 -8.696 1.00 91.38 94 THR A N 1
ATOM 757 C CA . THR A 1 94 ? 2.169 9.524 -7.858 1.00 91.38 94 THR A CA 1
ATOM 758 C C . THR A 1 94 ? 3.356 8.652 -7.453 1.00 91.38 94 THR A C 1
ATOM 760 O O . THR A 1 94 ? 3.583 8.459 -6.259 1.00 91.38 94 THR A O 1
ATOM 763 N N . ALA A 1 95 ? 4.189 8.228 -8.408 1.00 94.56 95 ALA A N 1
ATOM 764 C CA . ALA A 1 95 ? 5.383 7.437 -8.118 1.00 94.56 95 ALA A CA 1
ATOM 765 C C . ALA A 1 95 ? 6.361 8.198 -7.203 1.00 94.56 95 ALA A C 1
ATOM 767 O O . ALA A 1 95 ? 6.809 7.667 -6.187 1.00 94.56 95 ALA A O 1
ATOM 768 N N . GLN A 1 96 ? 6.615 9.482 -7.481 1.00 96.25 96 GLN A N 1
ATOM 769 C CA . GLN A 1 96 ? 7.470 10.336 -6.642 1.00 96.25 96 GLN A CA 1
ATOM 770 C C . GLN A 1 96 ? 6.967 10.449 -5.199 1.00 96.25 96 GLN A C 1
ATOM 772 O O . GLN A 1 96 ? 7.764 10.431 -4.257 1.00 96.25 96 GLN A O 1
ATOM 777 N N . ARG A 1 97 ? 5.647 10.528 -4.996 1.00 95.75 97 ARG A N 1
ATOM 778 C CA . ARG A 1 97 ? 5.052 10.542 -3.654 1.00 95.75 97 ARG A CA 1
ATOM 779 C C . ARG A 1 97 ? 5.236 9.208 -2.933 1.00 95.75 97 ARG A C 1
ATOM 781 O O . ARG A 1 97 ? 5.511 9.222 -1.734 1.00 95.75 97 ARG A O 1
ATOM 788 N N . VAL A 1 98 ? 5.121 8.076 -3.631 1.00 95.88 98 VAL A N 1
ATOM 789 C CA . VAL A 1 98 ? 5.396 6.747 -3.053 1.00 95.88 98 VAL A CA 1
ATOM 790 C C . VAL A 1 98 ? 6.869 6.623 -2.646 1.00 95.88 98 VAL A C 1
ATOM 792 O O . VAL A 1 98 ? 7.153 6.262 -1.502 1.00 95.88 98 VAL A O 1
ATOM 795 N N . PHE A 1 99 ? 7.812 7.031 -3.503 1.00 96.00 99 PHE A N 1
ATOM 796 C CA . PHE A 1 99 ? 9.238 7.053 -3.147 1.00 96.00 99 PHE A CA 1
ATOM 797 C C . PHE A 1 99 ? 9.532 7.989 -1.971 1.00 96.00 99 PHE A C 1
ATOM 799 O O . PHE A 1 99 ? 10.331 7.664 -1.092 1.00 96.00 99 PHE A O 1
ATOM 806 N N . SER A 1 100 ? 8.853 9.136 -1.897 1.00 95.88 100 SER A N 1
ATOM 807 C CA . SER A 1 100 ? 8.967 10.026 -0.743 1.00 95.88 100 SER A CA 1
ATOM 808 C C . SER A 1 100 ? 8.501 9.337 0.545 1.00 95.88 100 SER A C 1
ATOM 810 O O . SER A 1 100 ? 9.212 9.386 1.548 1.00 95.88 100 SER A O 1
ATOM 812 N N . ALA A 1 101 ? 7.371 8.625 0.530 1.00 95.56 101 ALA A N 1
ATOM 8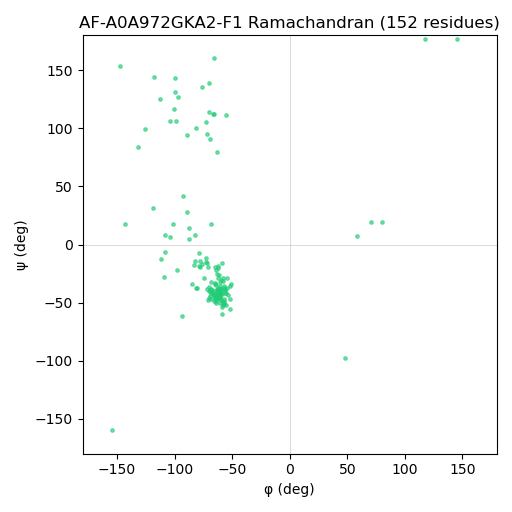13 C CA . ALA A 1 101 ? 6.907 7.870 1.696 1.00 95.56 101 ALA A CA 1
ATOM 814 C C . ALA A 1 101 ? 7.914 6.787 2.132 1.00 95.56 101 ALA A C 1
ATOM 816 O O . ALA A 1 101 ? 8.200 6.664 3.327 1.00 95.56 101 ALA A O 1
ATOM 817 N N . TYR A 1 102 ? 8.507 6.075 1.169 1.00 95.69 102 TYR A N 1
ATOM 818 C CA . TYR A 1 102 ? 9.582 5.106 1.399 1.00 95.69 102 TYR A CA 1
ATOM 819 C C . TYR A 1 102 ? 10.813 5.740 2.064 1.00 95.69 102 TYR A C 1
ATOM 821 O O . TYR A 1 102 ? 11.220 5.312 3.142 1.00 95.69 102 TYR A O 1
ATOM 829 N N . THR A 1 103 ? 11.363 6.814 1.486 1.00 94.94 103 THR A N 1
ATOM 830 C CA . THR A 1 103 ? 12.561 7.492 2.030 1.00 94.94 103 THR A CA 1
ATOM 831 C C . THR A 1 103 ? 12.358 8.057 3.438 1.00 94.94 103 THR A C 1
ATOM 833 O O . THR A 1 103 ? 13.316 8.164 4.200 1.00 94.94 103 THR A O 1
ATOM 836 N N . ASN A 1 104 ? 11.115 8.375 3.810 1.00 94.81 104 ASN A N 1
ATOM 837 C CA . ASN A 1 104 ? 10.751 8.838 5.150 1.00 94.81 104 ASN A CA 1
ATOM 838 C C . ASN A 1 104 ? 10.428 7.693 6.133 1.00 94.81 104 ASN A C 1
ATOM 840 O O . ASN A 1 104 ? 10.015 7.958 7.262 1.00 94.81 104 ASN A O 1
ATOM 844 N N . GLY A 1 105 ? 10.589 6.426 5.734 1.00 94.06 105 GLY A N 1
ATOM 845 C CA . GLY A 1 105 ? 10.360 5.260 6.595 1.00 94.06 105 GLY A CA 1
ATOM 846 C C . GLY A 1 105 ? 8.889 5.001 6.939 1.00 94.06 105 GLY A C 1
ATOM 847 O O . GLY A 1 105 ? 8.593 4.297 7.908 1.00 94.06 105 GLY A O 1
ATOM 848 N N . LEU A 1 106 ? 7.954 5.559 6.163 1.00 94.19 106 LEU A N 1
ATOM 849 C CA . LEU A 1 106 ? 6.516 5.481 6.448 1.00 94.19 106 LEU A CA 1
ATOM 850 C C . LEU A 1 106 ? 5.884 4.138 6.059 1.00 94.19 106 LEU A C 1
ATOM 852 O O . LEU A 1 106 ? 4.728 3.895 6.385 1.00 94.19 106 LEU A O 1
ATOM 856 N N . LEU A 1 107 ? 6.634 3.260 5.391 1.00 95.12 107 LEU A N 1
ATOM 857 C CA . LEU A 1 107 ? 6.150 1.968 4.893 1.00 95.12 107 LEU A CA 1
ATOM 858 C C . LEU A 1 107 ? 6.573 0.793 5.791 1.00 95.12 107 LEU A C 1
ATOM 860 O O . LEU A 1 107 ? 6.557 -0.365 5.390 1.00 95.12 107 LEU A O 1
ATOM 864 N N . SER A 1 108 ? 6.975 1.080 7.030 1.00 92.31 108 SER A N 1
ATOM 865 C CA . SER A 1 108 ? 7.519 0.083 7.963 1.00 92.31 108 SER A CA 1
ATOM 866 C C . SER A 1 108 ? 6.525 -0.999 8.399 1.00 92.31 108 SER A C 1
ATOM 868 O O . SER A 1 108 ? 6.963 -2.056 8.848 1.00 92.31 108 SER A O 1
ATOM 870 N N . ALA A 1 109 ? 5.214 -0.776 8.253 1.00 94.88 109 ALA A N 1
ATOM 871 C CA . ALA A 1 109 ? 4.204 -1.795 8.550 1.00 94.88 109 ALA A CA 1
ATOM 872 C C . ALA A 1 109 ? 4.198 -2.951 7.528 1.00 94.88 109 ALA A C 1
ATOM 874 O O . ALA A 1 109 ? 3.739 -4.041 7.854 1.00 94.88 109 ALA A O 1
ATOM 875 N N . LEU A 1 110 ? 4.763 -2.747 6.331 1.00 95.44 110 LEU A N 1
ATOM 876 C CA . LEU A 1 110 ? 4.849 -3.762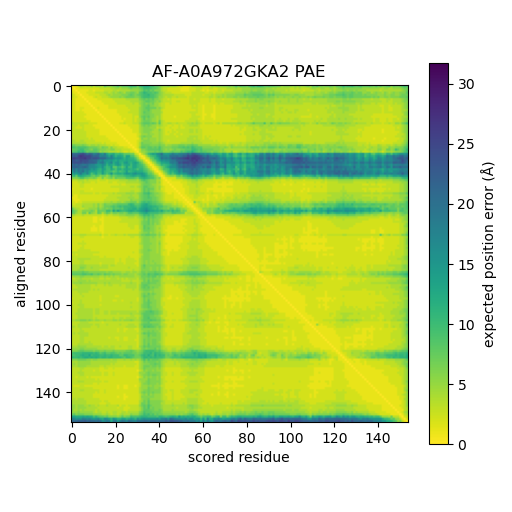 5.282 1.00 95.44 110 LEU A CA 1
ATOM 877 C C . LEU A 1 110 ? 6.286 -3.814 4.727 1.00 95.44 110 LEU A C 1
ATOM 879 O O . LEU A 1 110 ? 6.580 -3.169 3.720 1.00 95.44 110 LEU A O 1
ATOM 883 N N . PRO A 1 111 ? 7.210 -4.549 5.378 1.00 94.88 111 PRO A N 1
ATOM 884 C CA . PRO A 1 111 ? 8.622 -4.586 4.990 1.00 94.88 111 PRO A CA 1
ATOM 885 C C . PRO A 1 111 ? 8.858 -4.962 3.524 1.00 94.88 111 PRO A C 1
ATOM 887 O O . PRO A 1 111 ? 9.699 -4.354 2.874 1.00 94.88 111 PRO A O 1
ATOM 890 N N . GLU A 1 112 ? 8.073 -5.885 2.974 1.00 97.00 112 GLU A N 1
ATOM 891 C CA . GLU A 1 112 ? 8.167 -6.311 1.576 1.00 97.00 112 GLU A CA 1
ATOM 892 C C . GLU A 1 112 ? 7.854 -5.172 0.583 1.00 97.00 112 GLU A C 1
ATOM 894 O O . GLU A 1 112 ? 8.371 -5.164 -0.533 1.00 97.00 112 GLU A O 1
ATOM 899 N N . ALA A 1 113 ? 7.081 -4.154 0.982 1.00 96.25 113 ALA A N 1
ATOM 900 C CA . ALA A 1 113 ? 6.878 -2.963 0.155 1.00 96.25 113 ALA A CA 1
ATOM 901 C C . ALA A 1 113 ? 8.159 -2.124 0.039 1.00 96.25 113 ALA A C 1
ATOM 903 O O . ALA A 1 113 ? 8.400 -1.529 -1.008 1.00 96.25 113 ALA A O 1
ATOM 904 N N . ASN A 1 114 ? 9.007 -2.101 1.075 1.00 95.44 114 ASN A N 1
ATOM 905 C CA . ASN A 1 114 ? 10.311 -1.437 0.998 1.00 95.44 114 ASN A CA 1
ATOM 906 C C . ASN A 1 114 ? 11.214 -2.123 -0.030 1.00 95.44 114 ASN A C 1
ATOM 908 O O . ASN A 1 114 ? 11.862 -1.432 -0.808 1.00 95.44 114 ASN A O 1
ATOM 912 N N . GLU A 1 115 ? 11.223 -3.457 -0.054 1.00 95.75 115 GLU A N 1
ATOM 913 C CA . GLU A 1 115 ? 11.998 -4.245 -1.022 1.00 95.75 115 GLU A CA 1
ATOM 914 C C . GLU A 1 115 ? 11.522 -3.979 -2.457 1.00 95.75 115 GLU A C 1
ATOM 916 O O . GLU A 1 115 ? 12.331 -3.698 -3.342 1.00 95.75 115 GLU A O 1
ATOM 921 N N . LEU A 1 116 ? 10.202 -3.973 -2.672 1.00 96.62 116 LEU A N 1
ATOM 922 C CA . LEU A 1 116 ? 9.601 -3.660 -3.970 1.00 96.62 116 LEU A CA 1
ATOM 923 C C . LEU A 1 116 ? 9.966 -2.251 -4.448 1.00 96.62 116 LEU A C 1
ATOM 925 O O . LEU A 1 116 ? 10.356 -2.061 -5.599 1.00 96.62 116 LEU A O 1
ATOM 929 N N . ILE A 1 117 ? 9.837 -1.256 -3.570 1.00 96.25 117 ILE A N 1
ATOM 930 C CA . ILE A 1 117 ? 10.087 0.145 -3.919 1.00 96.25 117 ILE A CA 1
ATOM 931 C C . ILE A 1 117 ? 11.578 0.390 -4.150 1.00 96.25 117 ILE A C 1
ATOM 933 O O . ILE A 1 117 ? 11.941 1.128 -5.066 1.00 96.25 117 ILE A O 1
ATOM 937 N N . GLU A 1 118 ? 12.452 -0.258 -3.378 1.00 95.75 118 GLU A N 1
ATOM 938 C CA . GLU A 1 118 ? 13.890 -0.219 -3.626 1.00 95.75 118 GLU A CA 1
ATOM 939 C C . GLU A 1 118 ? 14.222 -0.796 -5.008 1.00 95.75 118 GLU A C 1
ATOM 941 O O . GLU A 1 118 ? 14.959 -0.166 -5.769 1.00 95.75 118 GLU A O 1
ATOM 946 N N . LEU A 1 119 ? 13.650 -1.952 -5.358 1.00 96.31 119 LEU A N 1
ATOM 947 C CA . LEU A 1 119 ? 13.869 -2.610 -6.644 1.00 96.31 119 LEU A CA 1
ATOM 948 C C . LEU A 1 119 ? 13.504 -1.696 -7.820 1.00 96.31 119 LEU A C 1
ATOM 950 O O . LEU A 1 119 ? 14.329 -1.489 -8.711 1.00 96.31 119 LEU A O 1
ATOM 954 N N . VAL A 1 120 ? 12.303 -1.117 -7.801 1.00 95.31 120 VAL A N 1
ATOM 955 C CA . VAL A 1 120 ? 11.815 -0.270 -8.903 1.00 95.31 120 VAL A CA 1
ATOM 956 C C . VAL A 1 120 ? 12.489 1.106 -8.914 1.00 95.31 120 VAL A C 1
ATOM 958 O O . VAL A 1 120 ? 12.767 1.653 -9.975 1.00 95.31 120 VAL A O 1
ATOM 961 N N . SER A 1 121 ? 12.922 1.645 -7.769 1.00 93.25 121 SER A N 1
ATOM 962 C CA . SER A 1 121 ? 13.661 2.924 -7.738 1.00 93.25 121 SER A CA 1
ATOM 963 C C . SER A 1 121 ? 14.962 2.935 -8.565 1.00 93.25 121 SER A C 1
ATOM 965 O O . SER A 1 121 ? 15.487 4.004 -8.877 1.00 93.25 121 SER A O 1
ATOM 967 N N . ARG A 1 122 ? 15.474 1.759 -8.957 1.00 89.69 122 ARG A N 1
ATOM 968 C CA . ARG A 1 122 ? 16.678 1.589 -9.789 1.00 89.69 122 ARG A CA 1
ATOM 969 C C . ARG A 1 122 ? 16.471 1.976 -11.257 1.00 89.69 122 ARG A C 1
ATOM 971 O O . ARG A 1 122 ? 17.459 2.090 -11.983 1.00 89.69 122 ARG A O 1
ATOM 978 N N . GLY A 1 123 ? 15.230 2.188 -11.695 1.00 89.38 123 GLY A N 1
ATOM 979 C CA . GLY A 1 123 ? 14.903 2.551 -13.073 1.00 89.38 123 GLY A CA 1
ATOM 980 C C . GLY A 1 123 ? 14.039 1.512 -13.788 1.00 89.38 123 GLY A C 1
ATOM 981 O O . GLY A 1 123 ? 13.769 0.454 -13.232 1.00 89.38 123 GLY A O 1
ATOM 982 N N . PRO A 1 124 ? 13.623 1.781 -15.036 1.00 87.69 124 PRO A N 1
ATOM 983 C CA . PRO A 1 124 ? 12.705 0.917 -15.794 1.00 87.69 124 PRO A CA 1
ATOM 984 C C . PRO A 1 124 ? 13.230 -0.493 -16.088 1.00 87.69 124 PRO A C 1
ATOM 986 O O . PRO A 1 124 ? 12.470 -1.405 -16.383 1.00 87.69 124 PRO A O 1
ATOM 989 N N . SER A 1 125 ? 14.544 -0.696 -15.986 1.00 90.06 125 SER A N 1
ATOM 990 C CA . SER A 1 125 ? 15.196 -1.990 -16.210 1.00 90.06 125 SER A CA 1
ATOM 991 C C . SER A 1 125 ? 15.308 -2.849 -14.942 1.00 90.06 125 SER A C 1
ATOM 993 O O . SER A 1 125 ? 16.255 -3.628 -14.820 1.00 90.06 125 SER A O 1
ATOM 995 N N . PHE A 1 126 ? 14.401 -2.686 -13.974 1.00 92.38 126 PHE A N 1
ATOM 996 C CA . PHE A 1 126 ? 14.366 -3.537 -12.783 1.00 92.38 126 PHE A CA 1
ATOM 997 C C . PHE A 1 126 ? 14.004 -4.992 -13.141 1.00 92.38 126 PHE A C 1
ATOM 999 O O . PHE A 1 126 ? 13.458 -5.282 -14.208 1.00 92.38 126 PHE A O 1
ATOM 1006 N N . ASP A 1 127 ? 14.327 -5.936 -12.255 1.00 94.75 127 ASP A N 1
ATOM 1007 C CA . ASP A 1 127 ? 14.033 -7.353 -12.481 1.00 94.75 127 ASP A CA 1
ATOM 1008 C C . ASP A 1 127 ? 12.525 -7.621 -12.330 1.00 94.75 127 ASP A C 1
ATOM 1010 O O . ASP A 1 127 ? 11.980 -7.652 -11.227 1.00 94.75 127 ASP A O 1
ATOM 1014 N N . ASN A 1 128 ? 11.841 -7.828 -13.458 1.00 91.31 128 ASN A N 1
ATOM 1015 C CA . ASN A 1 128 ? 10.409 -8.133 -13.487 1.00 91.31 128 ASN A CA 1
ATOM 1016 C C . ASN A 1 128 ? 10.048 -9.453 -12.782 1.00 91.31 128 ASN A C 1
ATOM 1018 O O . ASN A 1 128 ? 8.929 -9.601 -12.290 1.00 91.31 128 ASN A O 1
ATOM 1022 N N . GLY A 1 129 ? 10.952 -10.433 -12.747 1.00 93.94 129 GLY A N 1
ATOM 1023 C CA . GLY A 1 129 ? 10.734 -11.692 -12.035 1.00 93.94 129 GLY A CA 1
ATOM 1024 C C . GLY A 1 129 ? 10.757 -11.486 -10.523 1.00 93.94 129 GLY A C 1
ATOM 1025 O O . GLY A 1 129 ? 9.852 -11.945 -9.825 1.00 93.94 129 GLY A O 1
ATOM 1026 N N . GLU A 1 130 ? 11.750 -10.744 -10.033 1.00 96.06 130 GLU A N 1
ATOM 1027 C CA . GLU A 1 130 ? 11.852 -10.349 -8.624 1.00 96.06 130 GLU A CA 1
ATOM 1028 C C . GLU A 1 130 ? 10.659 -9.476 -8.209 1.00 96.06 130 GLU A C 1
ATOM 1030 O O . GLU A 1 130 ? 9.999 -9.763 -7.211 1.00 96.06 130 GLU A O 1
ATOM 1035 N N . TYR A 1 131 ? 10.298 -8.492 -9.035 1.00 95.06 131 TYR A N 1
ATOM 1036 C CA . TYR A 1 131 ? 9.146 -7.616 -8.820 1.00 95.06 131 TYR A CA 1
ATOM 1037 C C . TYR A 1 131 ? 7.836 -8.394 -8.644 1.00 95.06 131 TYR A C 1
ATOM 1039 O O . TYR A 1 131 ? 7.141 -8.239 -7.638 1.00 95.06 131 TYR A O 1
ATOM 1047 N N . ASN A 1 132 ? 7.528 -9.294 -9.584 1.00 93.00 132 ASN A N 1
ATOM 1048 C CA . ASN A 1 132 ? 6.324 -10.123 -9.516 1.00 93.00 132 ASN A CA 1
ATOM 1049 C C . ASN A 1 132 ? 6.350 -11.095 -8.328 1.00 93.00 132 ASN A C 1
ATOM 1051 O O . ASN A 1 132 ? 5.307 -11.379 -7.737 1.00 93.00 132 ASN A O 1
ATOM 1055 N N . SER A 1 133 ? 7.532 -11.590 -7.948 1.00 95.31 133 SER A N 1
ATOM 1056 C CA . SER A 1 133 ? 7.689 -12.424 -6.755 1.00 95.31 133 SER A CA 1
ATOM 1057 C C . SER A 1 133 ? 7.336 -11.648 -5.485 1.00 95.31 133 SER A C 1
ATOM 1059 O O . SER A 1 133 ? 6.578 -12.155 -4.656 1.00 95.31 133 SER A O 1
ATOM 1061 N N . ILE A 1 134 ? 7.829 -10.413 -5.340 1.00 96.50 134 ILE A N 1
ATOM 1062 C CA . ILE A 1 134 ? 7.532 -9.572 -4.173 1.00 96.50 134 ILE A CA 1
ATOM 1063 C C . ILE A 1 134 ? 6.040 -9.212 -4.135 1.00 96.50 134 ILE A C 1
ATOM 1065 O O . ILE A 1 134 ? 5.405 -9.377 -3.094 1.00 96.50 134 ILE A O 1
ATOM 1069 N N . LEU A 1 135 ? 5.439 -8.829 -5.269 1.00 94.38 135 LEU A N 1
ATOM 1070 C CA . LEU A 1 135 ? 3.989 -8.604 -5.358 1.00 94.38 135 LEU A CA 1
ATOM 1071 C C . LEU A 1 135 ? 3.178 -9.835 -4.925 1.00 94.38 135 LEU A C 1
ATOM 1073 O O . LEU A 1 135 ? 2.195 -9.704 -4.194 1.00 94.38 135 LEU A O 1
ATOM 1077 N N . GLY A 1 136 ? 3.598 -11.036 -5.330 1.00 93.88 136 GLY A N 1
ATOM 1078 C CA . GLY A 1 136 ? 2.965 -12.290 -4.917 1.00 93.88 136 GLY A CA 1
ATOM 1079 C C . GLY A 1 136 ? 3.060 -12.547 -3.409 1.00 93.88 136 GLY A C 1
ATOM 1080 O O . GLY A 1 136 ? 2.095 -13.016 -2.793 1.00 93.88 136 GLY A O 1
ATOM 1081 N N . ILE A 1 137 ? 4.191 -12.199 -2.788 1.00 95.56 137 ILE A N 1
ATOM 1082 C CA . ILE A 1 137 ? 4.357 -12.266 -1.329 1.00 95.56 137 ILE A CA 1
ATOM 1083 C C . ILE A 1 137 ? 3.404 -11.282 -0.647 1.00 95.56 137 ILE A C 1
ATOM 1085 O O . ILE A 1 137 ? 2.661 -11.691 0.246 1.00 95.56 137 ILE A O 1
ATOM 1089 N N . ILE A 1 138 ? 3.360 -10.025 -1.102 1.00 95.44 138 ILE A N 1
ATOM 1090 C CA . ILE A 1 138 ? 2.464 -8.999 -0.549 1.00 95.44 138 ILE A CA 1
ATOM 1091 C C . ILE A 1 138 ? 1.003 -9.466 -0.632 1.00 95.44 138 ILE A C 1
ATOM 1093 O O . ILE A 1 138 ? 0.289 -9.485 0.373 1.00 95.44 138 ILE A O 1
ATOM 1097 N N . TYR A 1 139 ? 0.577 -9.922 -1.810 1.00 93.88 139 TYR A N 1
ATOM 1098 C CA . TYR A 1 139 ? -0.773 -10.428 -2.044 1.00 93.88 139 TYR A CA 1
ATOM 1099 C C . TYR A 1 139 ? -1.127 -11.606 -1.124 1.00 93.88 139 TYR A C 1
ATOM 1101 O O . TYR A 1 139 ? -2.147 -11.585 -0.432 1.00 93.88 139 TYR A O 1
ATOM 1109 N N . SER A 1 140 ? -0.286 -12.639 -1.078 1.00 94.19 140 SER A N 1
ATOM 1110 C CA . SER A 1 140 ? -0.583 -13.842 -0.291 1.00 94.19 140 SER A CA 1
ATOM 1111 C C . SER A 1 140 ? -0.594 -13.576 1.218 1.00 94.19 140 SER A C 1
ATOM 1113 O O . SER A 1 140 ? -1.489 -14.055 1.920 1.00 94.19 140 SER A O 1
ATOM 1115 N N . LYS A 1 141 ? 0.370 -12.796 1.717 1.00 95.00 141 LYS A N 1
ATOM 1116 C CA . LYS A 1 141 ? 0.583 -12.570 3.150 1.00 95.00 141 LYS A CA 1
ATOM 1117 C C . LYS A 1 141 ? -0.365 -11.538 3.750 1.00 95.00 141 LYS A C 1
ATOM 1119 O O . LYS A 1 141 ? -0.799 -11.736 4.878 1.00 95.00 141 LYS A O 1
ATOM 1124 N N . TYR A 1 142 ? -0.688 -10.470 3.024 1.00 94.00 142 TYR A N 1
ATOM 1125 C CA . TYR A 1 142 ? -1.433 -9.341 3.592 1.00 94.00 142 TYR A CA 1
ATOM 1126 C C . TYR A 1 142 ? -2.866 -9.229 3.077 1.00 94.00 142 TYR A C 1
ATOM 1128 O O . TYR A 1 142 ? -3.737 -8.774 3.814 1.00 94.00 142 TYR A O 1
ATOM 1136 N N . VAL A 1 143 ? -3.143 -9.694 1.855 1.00 92.38 143 VAL A N 1
ATOM 1137 C CA . VAL A 1 143 ? -4.498 -9.658 1.283 1.00 92.38 143 VAL A CA 1
ATOM 1138 C C . VAL A 1 143 ? -5.222 -10.976 1.558 1.00 92.38 143 VAL A C 1
ATOM 1140 O O . VAL A 1 143 ? -6.227 -11.007 2.269 1.00 92.38 143 VAL A O 1
ATOM 1143 N N . VAL A 1 144 ? -4.694 -12.094 1.043 1.00 92.50 144 VAL A N 1
ATOM 1144 C CA . VAL A 1 144 ? -5.356 -13.408 1.141 1.00 92.50 144 VAL A CA 1
ATOM 1145 C C . VAL A 1 144 ? -5.430 -13.897 2.585 1.00 92.50 144 VAL A C 1
ATOM 1147 O O . VAL A 1 144 ? -6.502 -14.300 3.038 1.00 92.50 144 VAL A O 1
ATOM 1150 N N . ALA A 1 145 ? -4.318 -13.857 3.326 1.00 92.56 145 ALA A N 1
ATOM 1151 C CA . ALA A 1 145 ? -4.301 -14.334 4.708 1.00 92.56 145 ALA A CA 1
ATOM 1152 C C . ALA A 1 145 ? -5.243 -13.526 5.616 1.00 92.56 145 ALA A C 1
ATOM 1154 O O . ALA A 1 145 ? -5.941 -14.113 6.442 1.00 92.56 145 ALA A O 1
ATOM 1155 N N . THR A 1 146 ? -5.323 -12.207 5.424 1.00 91.31 146 THR A N 1
ATOM 1156 C CA . THR A 1 146 ? -6.246 -11.339 6.167 1.00 91.31 146 THR A CA 1
ATOM 1157 C C . THR A 1 146 ? -7.697 -11.683 5.871 1.00 91.31 146 THR A C 1
ATOM 1159 O O . THR A 1 146 ? -8.486 -11.871 6.795 1.00 91.31 146 THR A O 1
ATOM 1162 N N . PHE A 1 147 ? -8.054 -11.845 4.595 1.00 87.50 147 PHE A N 1
ATOM 1163 C CA . PHE A 1 147 ? -9.419 -12.206 4.219 1.00 87.50 147 PHE A CA 1
ATOM 1164 C C . PHE A 1 147 ? -9.812 -13.592 4.756 1.00 87.50 147 PHE A C 1
ATOM 1166 O O . PHE A 1 147 ? -10.924 -13.776 5.247 1.00 87.50 147 PHE A O 1
ATOM 1173 N N . HIS A 1 148 ? -8.887 -14.559 4.735 1.00 89.50 148 HIS A N 1
ATOM 1174 C CA . HIS A 1 148 ? -9.098 -15.862 5.368 1.00 89.50 148 HIS A CA 1
ATOM 1175 C C . HIS A 1 148 ? -9.290 -15.754 6.878 1.00 89.50 148 HIS A C 1
ATOM 1177 O O . HIS A 1 148 ? -10.189 -16.405 7.405 1.00 89.50 148 HIS A O 1
ATOM 1183 N N . LYS A 1 149 ? -8.483 -14.942 7.569 1.00 90.12 149 LYS A N 1
ATOM 1184 C CA . LYS A 1 149 ? -8.626 -14.713 9.011 1.00 90.12 149 LYS A CA 1
ATOM 1185 C C . LYS A 1 149 ? -10.022 -14.173 9.333 1.00 90.12 149 LYS A C 1
ATOM 1187 O O . LYS A 1 149 ? -10.740 -14.782 10.115 1.00 90.12 149 LYS A O 1
ATOM 1192 N N . LEU A 1 150 ? -10.454 -13.126 8.629 1.00 86.94 150 LEU A N 1
ATOM 1193 C CA . LEU A 1 150 ? -11.781 -12.526 8.806 1.00 86.94 150 LEU A CA 1
ATOM 1194 C C . LEU A 1 150 ? -12.936 -13.497 8.513 1.00 86.94 150 LEU A C 1
ATOM 1196 O O . LEU A 1 150 ? -13.961 -13.439 9.181 1.00 86.94 150 LEU A O 1
ATOM 1200 N N . ALA A 1 151 ? -12.777 -14.394 7.536 1.00 84.88 151 ALA A N 1
ATOM 1201 C CA . ALA A 1 151 ? -13.781 -15.409 7.207 1.00 84.88 151 ALA A CA 1
ATOM 1202 C C . ALA A 1 151 ? -13.787 -16.617 8.165 1.00 84.88 151 ALA A C 1
ATOM 1204 O O . ALA A 1 151 ? -14.747 -17.383 8.166 1.00 84.88 151 ALA A O 1
ATOM 1205 N N . SER A 1 152 ? -12.707 -16.825 8.924 1.00 82.94 152 SER A N 1
ATOM 1206 C CA . SER A 1 152 ? -12.547 -17.956 9.853 1.00 82.94 152 SER A CA 1
ATOM 1207 C C . SER A 1 152 ? -12.868 -17.588 11.302 1.00 82.94 152 SER A C 1
ATOM 1209 O O . SER A 1 152 ? -13.164 -18.476 12.097 1.00 82.94 152 SER A O 1
ATOM 1211 N N . ASP A 1 153 ? -12.801 -16.298 11.641 1.00 65.25 153 ASP A N 1
ATOM 1212 C CA . ASP A 1 153 ? -13.091 -15.761 12.977 1.00 65.25 153 ASP A CA 1
ATOM 1213 C C . ASP A 1 153 ? -14.609 -15.558 13.231 1.00 65.25 153 ASP A C 1
ATOM 1215 O O . ASP A 1 153 ? -15.003 -15.007 14.261 1.00 65.25 153 ASP A O 1
ATOM 1219 N N . THR A 1 154 ? -15.464 -16.030 12.313 1.00 49.19 154 THR A N 1
ATOM 1220 C CA . THR A 1 154 ? -16.938 -16.106 12.426 1.00 49.19 154 THR A CA 1
ATOM 1221 C C . THR A 1 154 ? -17.425 -17.527 12.661 1.00 49.19 154 THR A C 1
ATOM 1223 O O . THR A 1 154 ? -18.324 -17.706 13.515 1.00 49.19 154 THR A O 1
#

Solvent-accessible surface area (backbone atoms only — not comparable to full-atom values): 8834 Å² total; per-residue (Å²): 78,79,35,35,92,93,45,44,67,57,50,54,49,45,52,53,52,45,56,53,48,44,52,48,34,60,75,57,73,40,87,78,67,90,63,84,80,79,72,91,53,101,66,62,40,81,64,30,40,67,43,42,63,41,84,90,48,91,67,90,68,57,47,66,57,45,23,34,47,21,44,50,52,49,51,47,55,39,50,48,36,41,70,76,42,48,78,51,20,77,76,33,68,68,38,46,52,48,52,51,38,51,78,70,60,48,42,68,77,38,61,65,55,53,56,47,52,56,49,48,72,75,40,74,85,43,61,65,68,60,47,54,49,46,52,50,48,51,37,50,63,62,43,50,45,46,54,50,49,66,68,66,80,111

pLDDT: mean 88.71, std 11.08, range [46.53, 97.0]

Radius of gyration: 15.56 Å; Cα contacts (8 Å, |Δi|>4): 154; chains: 1; bounding box: 34×31×45 Å